Protein AF-A0A8X6Y1F5-F1 (afdb_monomer_lite)

Sequence (156 aa):
MSPTSLYTPSKRGISIRSRAPKNILNVYSRLREENPQESISEIVRKVSGLTGISKITVFRLKKEKTLSALSSPGKKRPSAVGQRRRLVKYDDFTLSCIRRKIHGFFRNEIPTLSKVLKEINDDAKIFSKNISQSTLYRLLKDVGFTFEKRKTGCAS

Structure (mmCIF, N/CA/C/O backbone):
data_AF-A0A8X6Y1F5-F1
#
_entry.id   AF-A0A8X6Y1F5-F1
#
loop_
_atom_site.group_PDB
_atom_site.id
_atom_site.type_symbol
_atom_site.label_atom_id
_atom_site.label_alt_id
_atom_site.label_comp_id
_atom_site.label_asym_id
_atom_site.label_entity_id
_atom_site.label_seq_id
_atom_site.pdbx_PDB_ins_code
_atom_site.Cartn_x
_atom_site.Cartn_y
_atom_site.Cartn_z
_atom_site.occupancy
_atom_site.B_iso_or_equiv
_atom_site.auth_seq_id
_atom_site.auth_comp_id
_atom_site.auth_asym_id
_atom_site.auth_atom_id
_atom_site.pdbx_PDB_model_num
ATOM 1 N N . MET A 1 1 ? -38.120 -28.458 13.327 1.00 47.69 1 MET A N 1
ATOM 2 C CA . MET A 1 1 ? -37.075 -27.934 12.419 1.00 47.69 1 MET A CA 1
ATOM 3 C C . MET A 1 1 ? -36.150 -27.046 13.235 1.00 47.69 1 MET A C 1
ATOM 5 O O . MET A 1 1 ? -36.656 -26.153 13.900 1.00 47.69 1 MET A O 1
ATOM 9 N N . SER A 1 2 ? -34.841 -27.315 13.273 1.00 52.31 2 SER A N 1
ATOM 10 C CA . SER A 1 2 ? -33.903 -26.392 13.930 1.00 52.31 2 SER A CA 1
ATOM 11 C C . SER A 1 2 ? -33.791 -25.129 13.064 1.00 52.31 2 SER A C 1
ATOM 13 O O . SER A 1 2 ? -33.718 -25.257 11.839 1.00 52.31 2 SER A O 1
ATOM 15 N N . PRO A 1 3 ? -33.808 -23.917 13.647 1.00 65.00 3 PRO A N 1
ATOM 16 C CA . PRO A 1 3 ? -33.618 -22.706 12.865 1.00 65.00 3 PRO A CA 1
ATOM 17 C C . PRO A 1 3 ? -32.229 -22.745 12.227 1.00 65.00 3 PRO A C 1
ATOM 19 O O . PRO A 1 3 ? -31.219 -22.944 12.907 1.00 65.00 3 PRO A O 1
ATOM 22 N N . THR A 1 4 ? -32.178 -22.582 10.907 1.00 59.91 4 THR A N 1
ATOM 23 C CA . THR A 1 4 ? -30.922 -22.446 10.174 1.00 59.91 4 THR A CA 1
ATOM 24 C C . THR A 1 4 ? -30.243 -21.163 10.647 1.00 59.91 4 THR A C 1
ATOM 26 O O . THR A 1 4 ? -30.803 -20.074 10.525 1.00 59.91 4 THR A O 1
ATOM 29 N N . SER A 1 5 ? -29.056 -21.280 11.242 1.00 69.81 5 SER A N 1
ATOM 30 C CA . SER A 1 5 ? -28.332 -20.123 11.770 1.00 69.81 5 SER A CA 1
ATOM 31 C C . SER A 1 5 ? -27.940 -19.173 10.635 1.00 69.81 5 SER A C 1
ATOM 33 O O . SER A 1 5 ? -27.133 -19.523 9.777 1.00 69.81 5 SER A O 1
ATOM 35 N N . LEU A 1 6 ? -28.486 -17.954 10.651 1.00 71.69 6 LEU A N 1
ATOM 36 C CA . LEU A 1 6 ? -28.130 -16.873 9.720 1.00 71.69 6 LEU A CA 1
ATOM 37 C C . LEU A 1 6 ? -26.828 -16.148 10.116 1.00 71.69 6 LEU A C 1
ATOM 39 O O . LEU A 1 6 ? -26.456 -15.143 9.509 1.00 71.69 6 LEU A O 1
ATOM 43 N N . TYR A 1 7 ? -26.132 -16.616 11.155 1.00 75.25 7 TYR A N 1
ATOM 44 C CA . TYR A 1 7 ? -24.930 -15.972 11.670 1.00 75.25 7 TYR A CA 1
ATOM 45 C C . TYR A 1 7 ? -23.711 -16.254 10.782 1.00 75.25 7 TYR A C 1
ATOM 47 O O . TYR A 1 7 ? -23.246 -17.388 10.673 1.00 75.25 7 TYR A O 1
ATOM 55 N N . THR A 1 8 ? -23.133 -15.198 10.205 1.00 75.12 8 THR A N 1
ATOM 56 C CA . THR A 1 8 ? -21.879 -15.277 9.442 1.00 75.12 8 THR A CA 1
ATOM 57 C C . THR A 1 8 ? -20.796 -14.405 10.086 1.00 75.12 8 THR A C 1
ATOM 59 O O . THR A 1 8 ? -20.906 -13.175 10.030 1.00 75.12 8 THR A O 1
ATOM 62 N N . PRO A 1 9 ? -19.731 -14.983 10.674 1.00 75.81 9 PRO A N 1
ATOM 63 C CA . PRO A 1 9 ? -18.647 -14.197 11.251 1.00 75.81 9 PRO A CA 1
ATOM 64 C C . PRO A 1 9 ? -17.840 -13.474 10.165 1.00 75.81 9 PRO A C 1
ATOM 66 O O . PRO A 1 9 ? -17.705 -13.939 9.029 1.00 75.81 9 PRO A O 1
ATOM 69 N N . SER A 1 10 ? -17.259 -12.329 10.526 1.00 78.75 10 SER A N 1
ATOM 70 C CA . SER A 1 10 ? -16.443 -11.534 9.606 1.00 78.75 10 SER A CA 1
ATOM 71 C C . SER A 1 10 ? -15.183 -12.287 9.160 1.00 78.75 10 SER A C 1
ATOM 73 O O . SER A 1 10 ? -14.421 -12.804 9.981 1.00 78.75 10 SER A O 1
ATOM 75 N N . LYS A 1 11 ? -14.931 -12.323 7.844 1.00 76.31 11 LYS A N 1
ATOM 76 C CA . LYS A 1 11 ? -13.728 -12.948 7.272 1.00 76.31 11 LYS A CA 1
ATOM 77 C C . LYS A 1 11 ? -12.506 -12.039 7.440 1.00 76.31 11 LYS A C 1
ATOM 79 O O . LYS A 1 11 ? -12.586 -10.814 7.326 1.00 76.31 11 LYS A O 1
ATOM 84 N N . ARG A 1 12 ? -11.334 -12.651 7.645 1.00 71.94 12 ARG A N 1
ATOM 85 C CA . ARG A 1 12 ? -10.046 -11.938 7.704 1.00 71.94 12 ARG A CA 1
ATOM 86 C C . ARG A 1 12 ? -9.799 -11.143 6.414 1.00 71.94 12 ARG A C 1
ATOM 88 O O . ARG A 1 12 ? -10.065 -11.628 5.320 1.00 71.94 12 ARG A O 1
ATOM 95 N N . GLY A 1 13 ? -9.266 -9.928 6.550 1.00 67.31 13 GLY A N 1
ATOM 96 C CA . GLY A 1 13 ? -8.898 -9.063 5.421 1.00 67.31 13 GLY A CA 1
ATOM 97 C C . GLY A 1 13 ? -10.029 -8.201 4.846 1.00 67.31 13 GLY A C 1
ATOM 98 O O . GLY A 1 13 ? -9.750 -7.345 4.004 1.00 67.31 13 GLY A O 1
ATOM 99 N N . ILE A 1 14 ? -11.270 -8.365 5.317 1.00 71.62 14 ILE A N 1
ATOM 100 C CA . ILE A 1 14 ? -12.394 -7.497 4.945 1.00 71.62 14 ILE A CA 1
ATOM 101 C C . ILE A 1 14 ? -12.376 -6.233 5.813 1.00 71.62 14 ILE A C 1
ATOM 103 O O . ILE A 1 14 ? -12.297 -6.297 7.040 1.00 71.62 14 ILE A O 1
ATOM 107 N N . SER A 1 15 ? -12.441 -5.068 5.164 1.00 72.00 15 SER A N 1
ATOM 108 C CA . SER A 1 15 ? -12.525 -3.777 5.850 1.00 72.00 15 SER A CA 1
ATOM 109 C C . SER A 1 15 ? -13.925 -3.546 6.418 1.00 72.00 15 SER A C 1
ATOM 111 O O . SER A 1 15 ? -14.928 -3.820 5.756 1.00 72.00 15 SER A O 1
ATOM 113 N N . ILE A 1 16 ? -13.997 -2.990 7.626 1.00 74.62 16 ILE A N 1
ATOM 114 C CA . ILE A 1 16 ? -15.259 -2.569 8.231 1.00 74.62 16 ILE A CA 1
ATOM 115 C C . ILE A 1 16 ? -15.665 -1.223 7.607 1.00 74.62 16 ILE A C 1
ATOM 117 O O . ILE A 1 16 ? -14.934 -0.240 7.708 1.00 74.62 16 ILE A O 1
ATOM 121 N N . ARG A 1 17 ? -16.831 -1.181 6.946 1.00 71.88 17 ARG A N 1
ATOM 122 C CA . ARG A 1 17 ? -17.378 0.034 6.305 1.00 71.88 17 ARG A CA 1
ATOM 123 C C . ARG A 1 17 ? -17.793 1.089 7.337 1.00 71.88 17 ARG A C 1
ATOM 125 O O . ARG A 1 17 ? -18.210 0.737 8.432 1.00 71.88 17 ARG A O 1
ATOM 132 N N . SER A 1 18 ? -17.768 2.364 6.954 1.00 69.31 18 SER A N 1
ATOM 133 C CA . SER A 1 18 ? -17.858 3.553 7.828 1.00 69.31 18 SER A CA 1
ATOM 134 C C . SER A 1 18 ? -18.906 3.543 8.952 1.00 69.31 18 SER A C 1
ATOM 136 O O . SER A 1 18 ? -18.616 4.022 10.045 1.00 69.31 18 SER A O 1
ATOM 138 N N . ARG A 1 19 ? -20.117 3.013 8.732 1.00 74.19 19 ARG A N 1
ATOM 139 C CA . ARG A 1 19 ? -21.205 3.038 9.734 1.00 74.19 19 ARG A CA 1
ATOM 140 C C . ARG A 1 19 ? -21.151 1.880 10.739 1.00 74.19 19 ARG A C 1
ATOM 142 O O . ARG A 1 19 ? -21.676 1.997 11.843 1.00 74.19 19 ARG A O 1
ATOM 149 N N . ALA A 1 20 ? -20.482 0.782 10.391 1.00 84.31 20 ALA A N 1
ATOM 150 C CA . ALA A 1 20 ? -20.399 -0.406 11.238 1.00 84.31 20 ALA A CA 1
ATOM 151 C C . ALA A 1 20 ? -19.594 -0.203 12.546 1.00 84.31 20 ALA A C 1
ATOM 153 O O . ALA A 1 20 ? -20.065 -0.679 13.576 1.00 84.31 20 ALA A O 1
ATOM 154 N N . PRO A 1 21 ? -18.472 0.549 12.591 1.00 87.06 21 PRO A N 1
ATOM 155 C CA . PRO A 1 21 ? -17.749 0.848 13.827 1.00 87.06 21 PRO A CA 1
ATOM 156 C C . PRO A 1 21 ? -18.616 1.545 14.873 1.00 87.06 21 PRO A C 1
ATOM 158 O O . PRO A 1 21 ? -18.573 1.193 16.048 1.00 87.06 21 PRO A O 1
ATOM 161 N N . LYS A 1 22 ? -19.446 2.501 14.433 1.00 87.88 22 LYS A N 1
ATOM 162 C CA . LYS A 1 22 ? -20.372 3.223 15.310 1.00 87.88 22 LYS A CA 1
ATOM 163 C C . LYS A 1 22 ? -21.435 2.284 15.878 1.00 87.88 22 LYS A C 1
ATOM 165 O O . LYS A 1 22 ? -21.671 2.306 17.078 1.00 87.88 22 LYS A O 1
ATOM 170 N N . ASN A 1 23 ? -22.013 1.413 15.049 1.00 89.88 23 ASN A N 1
ATOM 171 C CA . ASN A 1 23 ? -22.995 0.430 15.515 1.00 89.88 23 ASN A CA 1
ATOM 172 C C . ASN A 1 23 ? -22.391 -0.546 16.539 1.00 89.88 23 ASN A C 1
ATOM 174 O O . ASN A 1 23 ? -23.012 -0.804 17.562 1.00 89.88 23 ASN A O 1
ATOM 178 N N . ILE A 1 24 ? -21.166 -1.035 16.308 1.00 92.31 24 ILE A N 1
ATOM 179 C CA . ILE A 1 24 ? -20.464 -1.930 17.245 1.00 92.31 24 ILE A CA 1
ATOM 180 C C . ILE A 1 24 ? -20.249 -1.243 18.601 1.00 92.31 24 ILE A C 1
ATOM 182 O O . ILE A 1 24 ? -20.452 -1.859 19.645 1.00 92.31 24 ILE A O 1
ATOM 186 N N . LEU A 1 25 ? -19.869 0.038 18.595 1.00 92.31 25 LEU A N 1
ATOM 187 C CA . LEU A 1 25 ? -19.675 0.808 19.823 1.00 92.31 25 LEU A CA 1
ATOM 188 C C . LEU A 1 25 ? -20.988 1.133 20.534 1.00 92.31 25 LEU A C 1
ATOM 190 O O . LEU A 1 25 ? -21.018 1.090 21.755 1.00 92.31 25 LEU A O 1
ATOM 194 N N . ASN A 1 26 ? -22.076 1.377 19.802 1.00 93.06 26 ASN A N 1
ATOM 195 C CA . ASN A 1 26 ? -23.397 1.545 20.410 1.00 93.06 26 ASN A CA 1
ATOM 196 C C . ASN A 1 26 ? -23.844 0.263 21.133 1.00 93.06 26 ASN A C 1
ATOM 198 O O . ASN A 1 26 ? -24.340 0.338 22.253 1.00 93.06 26 ASN A O 1
ATOM 202 N N . VAL A 1 27 ? -23.625 -0.911 20.522 1.00 94.88 27 VAL A N 1
ATOM 203 C CA . VAL A 1 27 ? -23.894 -2.211 21.166 1.00 94.88 27 VAL A CA 1
ATOM 204 C C . VAL A 1 27 ? -23.014 -2.39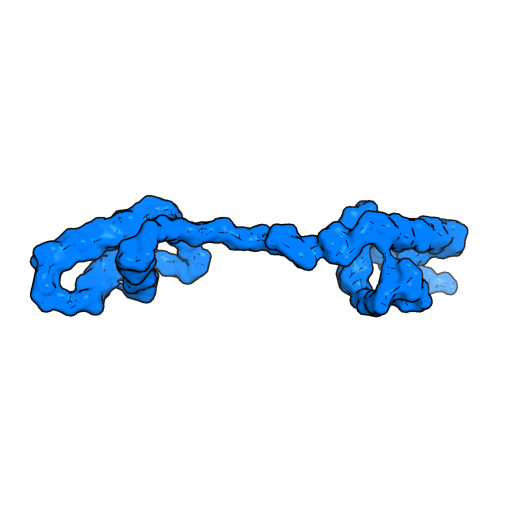4 22.406 1.00 94.88 27 VAL A C 1
ATOM 206 O O . VAL A 1 27 ? -23.498 -2.848 23.437 1.00 94.88 27 VAL A O 1
ATOM 209 N N . TYR A 1 28 ? -21.737 -2.002 22.337 1.00 94.56 28 TYR A N 1
ATOM 210 C CA . TYR A 1 28 ? -20.842 -2.022 23.497 1.00 94.56 28 TYR A CA 1
ATOM 211 C C . TYR A 1 28 ? -21.338 -1.122 24.640 1.00 94.56 28 TYR A C 1
ATOM 213 O O . TYR A 1 28 ? -21.362 -1.576 25.781 1.00 94.56 28 TYR A O 1
ATOM 221 N N . SER A 1 29 ? -21.745 0.120 24.349 1.00 93.88 29 SER A N 1
ATOM 222 C CA . SER A 1 29 ? -22.272 1.056 25.353 1.00 93.88 29 SER A CA 1
ATOM 223 C C . SER A 1 29 ? -23.530 0.514 26.030 1.00 93.88 29 SER A C 1
ATOM 225 O O . SER A 1 29 ? -23.562 0.442 27.253 1.00 93.88 29 SER A O 1
ATOM 227 N N . ARG A 1 30 ? -24.495 0.013 25.247 1.00 95.31 30 ARG A N 1
ATOM 228 C CA . ARG A 1 30 ? -25.709 -0.653 25.753 1.00 95.31 30 ARG A CA 1
ATOM 229 C C . ARG A 1 30 ? -25.387 -1.804 26.706 1.00 95.31 30 ARG A C 1
ATOM 231 O O . ARG A 1 30 ? -25.871 -1.832 27.829 1.00 95.31 30 ARG A O 1
ATOM 238 N N . LEU A 1 31 ? -24.508 -2.720 26.294 1.00 94.56 31 LEU A N 1
ATOM 239 C CA . LEU A 1 31 ? -24.137 -3.864 27.132 1.00 94.56 31 LEU A CA 1
ATOM 240 C C . LEU A 1 31 ? -23.389 -3.455 28.406 1.00 94.56 31 LEU A C 1
ATOM 242 O O . LEU A 1 31 ? -23.478 -4.157 29.410 1.00 94.56 31 LEU A O 1
ATOM 246 N N . ARG A 1 32 ? -22.650 -2.341 28.372 1.00 93.31 32 ARG A N 1
ATOM 247 C CA . ARG A 1 32 ? -21.959 -1.788 29.542 1.00 93.31 32 ARG A CA 1
ATOM 248 C C . ARG A 1 32 ? -22.925 -1.145 30.533 1.00 93.31 32 ARG A C 1
ATOM 250 O O . ARG A 1 32 ? -22.702 -1.282 31.730 1.00 93.31 32 ARG A O 1
ATOM 257 N N . GLU A 1 33 ? -23.958 -0.471 30.039 1.00 93.50 33 GLU A N 1
ATOM 258 C CA . GLU A 1 33 ? -25.033 0.109 30.853 1.00 93.50 33 GLU A CA 1
ATOM 259 C C . GLU A 1 33 ? -25.880 -0.985 31.511 1.00 93.50 33 GLU A C 1
ATOM 261 O O . GLU A 1 33 ? -26.156 -0.915 32.704 1.00 93.50 33 GLU A O 1
ATOM 266 N N . GLU A 1 34 ? -26.225 -2.033 30.759 1.00 94.00 34 GLU A N 1
ATOM 267 C CA . GLU A 1 34 ? -27.006 -3.173 31.258 1.00 94.00 34 GLU A CA 1
ATOM 268 C C . GLU A 1 34 ? -26.209 -4.057 32.236 1.00 94.00 34 GLU A C 1
ATOM 270 O O . GLU A 1 34 ? -26.793 -4.704 33.101 1.00 94.00 34 GLU A O 1
ATOM 275 N N . ASN A 1 35 ? -24.875 -4.100 32.116 1.00 92.62 35 ASN A N 1
ATOM 276 C CA . ASN A 1 35 ? -24.006 -4.974 32.913 1.00 92.62 35 ASN A CA 1
ATOM 277 C C . ASN A 1 35 ? -22.807 -4.194 33.501 1.00 92.62 35 ASN A C 1
ATOM 279 O O . ASN A 1 35 ? -21.657 -4.431 33.112 1.00 92.62 35 ASN A O 1
ATOM 283 N N . PRO A 1 36 ? -23.030 -3.258 34.444 1.00 90.88 36 PRO A N 1
ATOM 284 C CA . PRO A 1 36 ? -21.977 -2.364 34.933 1.00 90.88 36 PRO A CA 1
ATOM 285 C C . PRO A 1 36 ? -20.876 -3.091 35.720 1.00 90.88 36 PRO A C 1
ATOM 287 O O . PRO A 1 36 ? -19.718 -2.674 35.675 1.00 90.88 36 PRO A O 1
ATOM 290 N N . GLN A 1 37 ? -21.221 -4.195 36.391 1.00 92.06 37 GLN A N 1
ATOM 291 C CA . GLN A 1 37 ? -20.295 -5.004 37.195 1.00 92.06 37 GLN A CA 1
ATOM 292 C C . GLN A 1 37 ? -19.453 -5.978 36.361 1.00 92.06 37 GLN A C 1
ATOM 294 O O . GLN A 1 37 ? -18.495 -6.566 36.860 1.00 92.06 37 GLN A O 1
ATOM 299 N N . GLU A 1 38 ? -19.783 -6.167 35.081 1.00 92.94 38 GLU A N 1
ATOM 300 C CA . GLU A 1 38 ? -19.036 -7.090 34.239 1.00 92.94 38 GLU A CA 1
ATOM 301 C C . GLU A 1 38 ? -17.685 -6.523 33.805 1.00 92.94 38 GLU A C 1
ATOM 303 O O . GLU A 1 38 ? -17.497 -5.334 33.497 1.00 92.94 38 GLU A O 1
ATOM 308 N N . SER A 1 39 ? -16.717 -7.434 33.706 1.00 93.88 39 SER A N 1
ATOM 309 C CA . SER A 1 39 ? -15.412 -7.096 33.163 1.00 93.88 39 SER A CA 1
ATOM 310 C C . SER A 1 39 ? -15.539 -6.642 31.706 1.00 93.88 39 SER A C 1
ATOM 312 O O . SER A 1 39 ? -16.391 -7.089 30.934 1.00 93.88 39 SER A O 1
ATOM 314 N N . ILE A 1 40 ? -14.628 -5.765 31.286 1.00 92.31 40 ILE A N 1
ATOM 315 C CA . ILE A 1 40 ? -14.575 -5.288 29.897 1.00 92.31 40 ILE A CA 1
ATOM 316 C C . ILE A 1 40 ? -14.422 -6.467 28.920 1.00 92.31 40 ILE A C 1
ATOM 318 O O . ILE A 1 40 ? -14.982 -6.427 27.827 1.00 92.31 40 ILE A O 1
ATOM 322 N N . SER A 1 41 ? -13.679 -7.507 29.311 1.00 93.69 41 SER A N 1
ATOM 323 C CA . SER A 1 41 ? -13.442 -8.696 28.485 1.00 93.69 41 SER A CA 1
ATOM 324 C C . SER A 1 41 ? -14.734 -9.469 28.204 1.00 93.69 41 SER A C 1
ATOM 326 O O . SER A 1 41 ? -14.977 -9.869 27.063 1.00 93.69 41 SER A O 1
ATOM 328 N N . GLU A 1 42 ? -15.594 -9.610 29.214 1.00 95.00 42 GLU A N 1
ATOM 329 C CA . GLU A 1 42 ? -16.884 -10.296 29.093 1.00 95.00 42 GLU A CA 1
ATOM 330 C C . GLU A 1 42 ? -17.864 -9.521 28.211 1.00 95.00 42 GLU A C 1
ATOM 332 O O . GLU A 1 42 ? -18.457 -10.081 27.286 1.00 95.00 42 GLU A O 1
ATOM 337 N N . ILE A 1 43 ? -17.922 -8.200 28.373 1.00 95.25 43 ILE A N 1
ATOM 338 C CA . ILE A 1 43 ? -18.728 -7.341 27.498 1.00 95.25 43 ILE A CA 1
ATOM 339 C C . ILE A 1 43 ? -18.241 -7.443 26.049 1.00 95.25 43 ILE A C 1
ATOM 341 O O . ILE A 1 43 ? -19.040 -7.602 25.129 1.00 95.25 43 ILE A O 1
ATOM 345 N N . VAL A 1 44 ? -16.925 -7.423 25.816 1.00 94.94 44 VAL A N 1
ATOM 346 C CA . VAL A 1 44 ? -16.358 -7.601 24.469 1.00 94.94 44 VAL A CA 1
ATOM 347 C C . VAL A 1 44 ? -16.671 -8.990 23.903 1.00 94.94 44 VAL A C 1
ATOM 349 O O . VAL A 1 44 ? -16.916 -9.115 22.700 1.00 94.94 44 VAL A O 1
ATOM 352 N N . ARG A 1 45 ? -16.708 -10.035 24.740 1.00 95.00 45 ARG A N 1
ATOM 353 C CA . ARG A 1 45 ? -17.135 -11.382 24.333 1.00 95.00 45 ARG A CA 1
ATOM 354 C C . ARG A 1 45 ? -18.588 -11.378 23.859 1.00 95.00 45 ARG A C 1
ATOM 356 O O . ARG A 1 45 ? -18.850 -11.908 22.779 1.00 95.00 45 ARG A O 1
ATOM 363 N N . LYS A 1 46 ? -19.493 -10.729 24.599 1.00 94.31 46 LYS A N 1
ATOM 364 C CA . LYS A 1 46 ? -20.905 -10.562 24.213 1.00 94.31 46 LYS A CA 1
ATOM 365 C C . LYS A 1 46 ? -21.050 -9.770 22.910 1.00 94.31 46 LYS A C 1
ATOM 367 O O . LYS A 1 46 ? -21.689 -10.250 21.979 1.00 94.31 46 LYS A O 1
ATOM 372 N N . VAL A 1 47 ? -20.374 -8.623 22.784 1.00 94.69 47 VAL A N 1
ATOM 373 C CA . VAL A 1 47 ? -20.368 -7.820 21.542 1.00 94.69 47 VAL A CA 1
ATOM 374 C C . VAL A 1 47 ? -19.888 -8.652 20.353 1.00 94.69 47 VAL A C 1
ATOM 376 O O . VAL A 1 47 ? -20.478 -8.588 19.276 1.00 94.69 47 VAL A O 1
ATOM 379 N N . SER A 1 48 ? -18.828 -9.443 20.532 1.00 92.75 48 SER A N 1
ATOM 380 C CA . SER A 1 48 ? -18.280 -10.303 19.480 1.00 92.75 48 SER A CA 1
ATOM 381 C C . SER A 1 48 ? -19.298 -11.342 19.004 1.00 92.75 48 SER A C 1
ATOM 383 O O . SER A 1 48 ? -19.480 -11.490 17.796 1.00 92.75 48 SER A O 1
ATOM 385 N N . GLY A 1 49 ? -20.004 -11.990 19.938 1.00 91.38 49 GLY A N 1
ATOM 386 C CA . GLY A 1 49 ? -21.066 -12.951 19.629 1.00 91.38 49 GLY A CA 1
ATOM 387 C C . GLY A 1 49 ? -22.265 -12.321 18.917 1.00 91.38 49 GLY A C 1
ATOM 388 O O . GLY A 1 49 ? -22.774 -12.897 17.963 1.00 91.38 49 GLY A O 1
ATOM 389 N N . LEU A 1 50 ? -22.670 -11.112 19.319 1.00 90.69 50 LEU A N 1
ATOM 390 C CA . LEU A 1 50 ? -23.814 -10.414 18.719 1.00 90.69 50 LEU A CA 1
ATOM 391 C C . LEU A 1 50 ? -23.510 -9.816 17.340 1.00 90.69 50 LEU A C 1
ATOM 393 O O . LEU A 1 50 ? -24.372 -9.788 16.468 1.00 90.69 50 LEU A O 1
ATOM 397 N N . THR A 1 51 ? -22.296 -9.301 17.136 1.00 89.19 51 THR A N 1
ATOM 398 C CA . THR A 1 51 ? -21.941 -8.548 15.917 1.00 89.19 51 THR A CA 1
ATOM 399 C C . THR A 1 51 ? -21.187 -9.375 14.879 1.00 89.19 51 THR A C 1
ATOM 401 O O . THR A 1 51 ? -20.991 -8.911 13.756 1.00 89.19 51 THR A O 1
ATOM 404 N N . GLY A 1 52 ? -20.708 -10.569 15.239 1.00 88.62 52 GLY A N 1
ATOM 405 C CA . GLY A 1 52 ? -19.854 -11.385 14.372 1.00 88.62 52 GLY A CA 1
ATOM 406 C C . GLY A 1 52 ? -18.466 -10.788 14.119 1.00 88.62 52 GLY A C 1
ATOM 407 O O . GLY A 1 52 ? -17.768 -11.187 13.182 1.00 88.62 52 GLY A O 1
ATOM 408 N N . ILE A 1 53 ? -18.054 -9.813 14.935 1.00 90.12 53 ILE A N 1
ATOM 409 C CA . ILE A 1 53 ? -16.767 -9.121 14.838 1.00 90.12 53 ILE A CA 1
ATOM 410 C C . ILE A 1 53 ? -15.792 -9.707 15.854 1.00 90.12 53 ILE A C 1
ATOM 412 O O . ILE A 1 53 ? -16.147 -9.984 16.995 1.00 90.12 53 ILE A O 1
ATOM 416 N N . SER A 1 54 ? -14.529 -9.871 15.460 1.00 90.81 54 SER A N 1
ATOM 417 C CA . SER A 1 54 ? -13.491 -10.367 16.372 1.00 90.81 54 SER A CA 1
ATOM 418 C C . SER A 1 54 ? -13.302 -9.459 17.595 1.00 90.81 54 SER A C 1
ATOM 420 O O . SER A 1 54 ? -13.257 -8.232 17.467 1.00 90.81 54 SER A O 1
ATOM 422 N N . LYS A 1 55 ? -13.078 -10.066 18.769 1.00 93.44 55 LYS A N 1
ATOM 423 C CA . LYS A 1 55 ? -12.775 -9.363 20.032 1.00 93.44 55 LYS A CA 1
ATOM 424 C C . LYS A 1 55 ? -11.661 -8.321 19.869 1.00 93.44 55 LYS A C 1
ATOM 426 O O . LYS A 1 55 ? -11.804 -7.187 20.311 1.00 93.44 55 LYS A O 1
ATOM 431 N N . ILE A 1 56 ? -10.587 -8.682 19.158 1.00 91.44 56 ILE A N 1
ATOM 432 C CA . ILE A 1 56 ? -9.440 -7.802 18.866 1.00 91.44 56 ILE A CA 1
ATOM 433 C C . ILE A 1 56 ? -9.896 -6.521 18.156 1.00 91.44 56 ILE A C 1
ATOM 435 O O . ILE A 1 56 ? -9.450 -5.426 18.490 1.00 91.44 56 ILE A O 1
ATOM 439 N N . THR A 1 57 ? -10.813 -6.641 17.193 1.00 90.38 57 THR A N 1
ATOM 440 C CA . THR A 1 57 ? -11.320 -5.474 16.464 1.00 90.38 57 THR A CA 1
ATOM 441 C C . THR A 1 57 ? -12.206 -4.602 17.345 1.00 90.38 57 THR A C 1
ATOM 443 O O . THR A 1 57 ? -12.099 -3.384 17.272 1.00 90.38 57 THR A O 1
ATOM 446 N N . VAL A 1 58 ? -13.022 -5.194 18.222 1.00 92.25 58 VAL A N 1
ATOM 447 C CA . VAL A 1 58 ? -13.824 -4.437 19.198 1.00 92.25 58 VAL A CA 1
ATOM 448 C C . VAL A 1 58 ? -12.920 -3.645 20.150 1.00 92.25 58 VAL A C 1
ATOM 450 O O . VAL A 1 58 ? -13.129 -2.447 20.335 1.00 92.25 58 VAL A O 1
ATOM 453 N N . PHE A 1 59 ? -11.863 -4.267 20.687 1.00 93.56 59 PHE A N 1
ATOM 454 C CA . PHE A 1 59 ? -10.865 -3.571 21.509 1.00 93.56 59 PHE A CA 1
ATOM 455 C C . PHE A 1 59 ? -10.190 -2.424 20.754 1.00 93.56 59 PHE A C 1
ATOM 457 O O . PHE A 1 59 ? -10.051 -1.329 21.301 1.00 93.56 59 PHE A O 1
ATOM 464 N N . ARG A 1 60 ? -9.811 -2.654 19.491 1.00 90.62 60 ARG A N 1
ATOM 465 C CA . ARG A 1 60 ? -9.225 -1.615 18.639 1.00 90.62 60 ARG A CA 1
ATOM 466 C C . ARG A 1 60 ? -10.182 -0.438 18.456 1.00 90.62 60 ARG A C 1
ATOM 468 O O . ARG A 1 60 ? -9.774 0.692 18.684 1.00 90.62 60 ARG A O 1
ATOM 475 N N . LEU A 1 61 ? -11.446 -0.698 18.117 1.00 90.62 61 LEU A N 1
ATOM 476 C CA . LEU A 1 61 ? -12.464 0.343 17.936 1.00 90.62 61 LEU A CA 1
ATOM 477 C C . LEU A 1 61 ? -12.718 1.141 19.218 1.00 90.62 61 LEU A C 1
ATOM 479 O O . LEU A 1 61 ? -12.847 2.362 19.162 1.00 90.62 61 LEU A O 1
ATOM 483 N N . LYS A 1 62 ? -12.752 0.473 20.378 1.00 90.88 62 LYS A N 1
ATOM 484 C CA . LYS A 1 62 ? -12.861 1.146 21.678 1.00 90.88 62 LYS A CA 1
ATOM 485 C C . LYS A 1 62 ? -11.672 2.083 21.909 1.00 90.88 62 LYS A C 1
ATOM 487 O O . LYS A 1 62 ? -11.878 3.242 22.252 1.00 90.88 62 LYS A O 1
ATOM 492 N N . LYS A 1 63 ? -10.447 1.591 21.688 1.00 89.69 63 LYS A N 1
ATOM 493 C CA . LYS A 1 63 ? -9.212 2.376 21.836 1.00 89.69 63 LYS A CA 1
ATOM 494 C C . LYS A 1 63 ? -9.178 3.569 20.875 1.00 89.69 63 LYS A C 1
ATOM 496 O O . LYS A 1 63 ? -8.830 4.672 21.284 1.00 89.69 63 LYS A O 1
ATOM 501 N N . GLU A 1 64 ? -9.565 3.365 19.617 1.00 87.19 64 GLU A N 1
ATOM 502 C CA . GLU A 1 64 ? -9.677 4.438 18.624 1.00 87.19 64 GLU A CA 1
ATOM 503 C C . GLU A 1 64 ? -10.680 5.498 19.083 1.00 87.19 64 GLU A C 1
ATOM 505 O O . GLU A 1 64 ? -10.327 6.667 19.097 1.00 87.19 64 GLU A O 1
ATOM 510 N N . LYS A 1 65 ? -11.869 5.107 19.566 1.00 86.06 65 LYS A N 1
ATOM 511 C CA . LYS A 1 65 ? -12.889 6.051 20.053 1.00 86.06 65 LYS A CA 1
ATOM 512 C C . LYS A 1 65 ? -12.440 6.880 21.261 1.00 86.06 65 LYS A C 1
ATOM 514 O O . LYS A 1 65 ? -12.875 8.020 21.389 1.00 86.06 65 LYS A O 1
ATOM 519 N N . THR A 1 66 ? -11.629 6.309 22.154 1.00 82.56 66 THR A N 1
ATOM 520 C CA . THR A 1 66 ? -11.085 7.037 23.313 1.00 82.56 66 THR A CA 1
ATOM 521 C C . THR A 1 66 ? -9.976 8.011 22.935 1.00 82.56 66 THR A C 1
ATOM 523 O O . THR A 1 66 ? -9.840 9.043 23.578 1.00 82.56 66 THR A O 1
ATOM 526 N N . LEU A 1 67 ? -9.176 7.684 21.916 1.00 79.38 67 LEU A N 1
ATOM 527 C CA . LEU A 1 67 ? -8.022 8.491 21.513 1.00 79.38 67 LEU A CA 1
ATOM 528 C C . LEU A 1 67 ? -8.381 9.546 20.458 1.00 79.38 67 LEU A C 1
ATOM 530 O O . LEU A 1 67 ? -7.727 10.582 20.392 1.00 79.38 67 LEU A O 1
ATOM 534 N N . SER A 1 68 ? -9.374 9.283 19.605 1.00 73.69 68 SER A N 1
ATOM 535 C CA . SER A 1 68 ? -9.746 10.155 18.489 1.00 73.69 68 SER A CA 1
ATOM 536 C C . SER A 1 68 ? -11.117 9.798 17.883 1.00 73.69 68 SER A C 1
ATOM 538 O O . SER A 1 68 ? -11.874 8.956 18.375 1.00 73.69 68 SER A O 1
ATOM 540 N N . ALA A 1 69 ? -11.492 10.481 16.798 1.00 75.62 69 ALA A N 1
ATOM 541 C CA . ALA A 1 69 ? -12.657 10.107 16.005 1.00 75.62 69 ALA A CA 1
ATOM 542 C C . ALA A 1 69 ? -12.427 8.762 15.289 1.00 75.62 69 ALA A C 1
ATOM 544 O O . ALA A 1 69 ? -11.329 8.475 14.815 1.00 75.62 69 ALA A O 1
ATOM 545 N N . LEU A 1 70 ? -13.487 7.954 15.165 1.00 74.75 70 LEU A N 1
ATOM 546 C CA . LEU A 1 70 ? -13.439 6.676 14.450 1.00 74.75 70 LEU A CA 1
ATOM 547 C C . LEU A 1 70 ? -13.027 6.909 12.999 1.00 74.75 70 LEU A C 1
ATOM 549 O O . LEU A 1 70 ? -13.797 7.456 12.207 1.00 74.75 70 LEU A O 1
ATOM 553 N N . SER A 1 71 ? -11.823 6.471 12.651 1.00 65.12 71 SER A N 1
ATOM 554 C CA . SER A 1 71 ? -11.324 6.579 11.289 1.00 65.12 71 SER A CA 1
ATOM 555 C C . SER A 1 71 ? -11.711 5.333 10.505 1.00 65.12 71 SER A C 1
ATOM 557 O O . SER A 1 71 ? -11.508 4.200 10.945 1.00 65.12 71 SER A O 1
ATOM 559 N N . SER A 1 72 ? -12.286 5.527 9.319 1.00 65.81 72 SER A N 1
ATOM 560 C CA . SER A 1 72 ? -12.458 4.411 8.391 1.00 65.81 72 SER A CA 1
ATOM 561 C C . SER A 1 72 ? -11.086 3.996 7.862 1.00 65.81 72 SER A C 1
ATOM 563 O O . SER A 1 72 ? -10.272 4.876 7.571 1.00 65.81 72 SER A O 1
ATOM 565 N N . PRO A 1 73 ? -10.816 2.691 7.672 1.00 64.81 73 PRO A N 1
ATOM 566 C CA . PRO A 1 73 ? -9.594 2.262 7.013 1.00 64.81 73 PRO A CA 1
ATOM 567 C C . PRO A 1 73 ? -9.478 2.987 5.672 1.00 64.81 73 PRO A C 1
ATOM 569 O O . PRO A 1 73 ? -10.343 2.838 4.803 1.00 64.81 73 PRO A O 1
ATOM 572 N N . GLY A 1 74 ? -8.442 3.817 5.534 1.00 64.12 74 GLY A N 1
ATOM 573 C CA . GLY A 1 74 ? -8.197 4.559 4.305 1.00 64.12 74 GLY A CA 1
ATOM 574 C C . GLY A 1 74 ? -8.099 3.602 3.120 1.00 64.12 74 GLY A C 1
ATOM 575 O O . GLY A 1 74 ? -7.745 2.427 3.281 1.00 64.12 74 GLY A O 1
ATOM 576 N N . LYS A 1 75 ? -8.407 4.093 1.912 1.00 63.34 75 LYS A N 1
ATOM 577 C CA . LYS A 1 75 ? -8.160 3.321 0.687 1.00 63.34 75 LYS A CA 1
ATOM 578 C C . LYS A 1 75 ? -6.726 2.799 0.757 1.00 63.34 75 LYS A C 1
ATOM 580 O O . LYS A 1 75 ? -5.807 3.587 0.995 1.00 63.34 75 LYS A O 1
ATOM 585 N N . LYS A 1 76 ? -6.536 1.482 0.577 1.00 60.97 76 LYS A N 1
ATOM 586 C CA . LYS A 1 76 ? -5.192 0.909 0.427 1.00 60.97 76 LYS A CA 1
ATOM 587 C C . LYS A 1 76 ? -4.475 1.787 -0.585 1.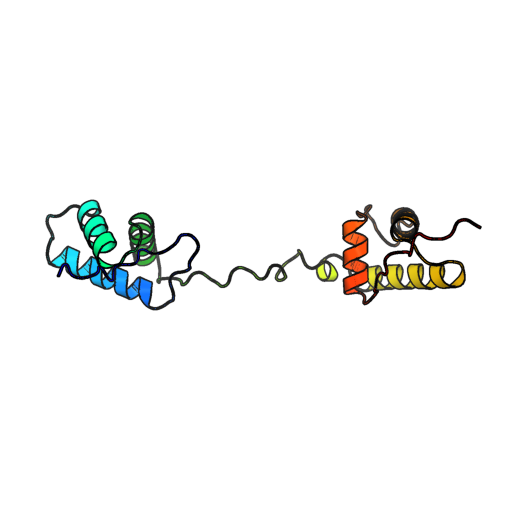00 60.97 76 LYS A C 1
ATOM 589 O O . LYS A 1 76 ? -5.023 2.012 -1.666 1.00 60.97 76 LYS A O 1
ATOM 594 N N . ARG A 1 77 ? -3.324 2.342 -0.187 1.00 57.47 77 ARG A N 1
ATOM 595 C CA . ARG A 1 77 ? -2.533 3.239 -1.031 1.00 57.47 77 ARG A CA 1
ATOM 596 C C . ARG A 1 77 ? -2.485 2.588 -2.412 1.00 57.47 77 ARG A C 1
ATOM 598 O O . ARG A 1 77 ? -2.058 1.428 -2.474 1.00 57.47 77 ARG A O 1
ATOM 605 N N . PRO A 1 78 ? -2.975 3.241 -3.483 1.00 57.44 78 PRO A N 1
ATOM 606 C CA . PRO A 1 78 ? -2.819 2.670 -4.806 1.00 57.44 78 PRO A CA 1
ATOM 607 C C . PRO A 1 78 ? -1.335 2.359 -4.946 1.00 57.44 78 PRO A C 1
ATOM 609 O O . PRO A 1 78 ? -0.505 3.193 -4.571 1.00 57.44 78 PRO A O 1
ATOM 612 N N . SER A 1 79 ? -0.983 1.176 -5.443 1.00 54.62 79 SER A N 1
ATOM 613 C CA . SER A 1 79 ? 0.420 0.796 -5.675 1.00 54.62 79 SER A CA 1
ATOM 614 C C . SER A 1 79 ? 1.184 1.858 -6.485 1.00 54.62 79 SER A C 1
ATOM 616 O O . SER A 1 79 ? 2.410 1.926 -6.427 1.00 54.62 79 SER A O 1
ATOM 618 N N . ALA A 1 80 ? 0.438 2.719 -7.180 1.00 53.84 80 ALA A N 1
ATOM 619 C CA . ALA A 1 80 ? 0.888 3.857 -7.946 1.00 53.84 80 ALA A CA 1
ATOM 620 C C . ALA A 1 80 ? 1.097 5.178 -7.173 1.00 53.84 80 ALA A C 1
ATOM 622 O O . ALA A 1 80 ? 1.677 6.068 -7.767 1.00 53.84 80 ALA A O 1
ATOM 623 N N . VAL A 1 81 ? 0.651 5.422 -5.934 1.00 45.78 81 VAL A N 1
ATOM 624 C CA . VAL A 1 81 ? 0.765 6.776 -5.322 1.00 45.78 81 VAL A CA 1
ATOM 625 C C . VAL A 1 81 ? 1.968 6.872 -4.371 1.00 45.78 81 VAL A C 1
ATOM 627 O O . VAL A 1 81 ? 1.901 6.440 -3.218 1.00 45.78 81 VAL A O 1
ATOM 630 N N . GLY A 1 82 ? 3.073 7.445 -4.869 1.00 54.16 82 GLY A N 1
ATOM 631 C CA . GLY A 1 82 ? 4.314 7.750 -4.134 1.00 54.16 82 GLY A CA 1
ATOM 632 C C . GLY A 1 82 ? 5.583 7.632 -5.000 1.00 54.16 82 GLY A C 1
ATOM 633 O O . GLY A 1 82 ? 5.489 7.354 -6.195 1.00 54.16 82 GLY A O 1
ATOM 634 N N . GLN A 1 83 ? 6.771 7.743 -4.380 1.00 48.59 83 GLN A N 1
ATOM 635 C CA . GLN A 1 83 ? 8.117 7.636 -5.001 1.00 48.59 83 GLN A CA 1
ATOM 636 C C . GLN A 1 83 ? 8.419 6.298 -5.725 1.00 48.59 83 GLN A C 1
ATOM 638 O O . GLN A 1 83 ? 9.525 6.054 -6.197 1.00 48.59 83 GLN A O 1
ATOM 643 N N . ARG A 1 84 ? 7.434 5.397 -5.816 1.00 55.00 84 ARG A N 1
ATOM 644 C CA . ARG A 1 84 ? 7.505 4.142 -6.577 1.00 55.00 84 ARG A CA 1
ATOM 645 C C . ARG A 1 84 ? 7.080 4.302 -8.040 1.00 55.00 84 ARG A C 1
ATOM 647 O O . ARG A 1 84 ? 7.220 3.349 -8.807 1.00 55.00 84 ARG A O 1
ATOM 654 N N . ARG A 1 85 ? 6.565 5.472 -8.448 1.00 66.12 85 ARG A N 1
ATOM 655 C CA . ARG A 1 85 ? 6.367 5.773 -9.872 1.00 66.12 85 ARG A CA 1
ATOM 656 C C . ARG A 1 85 ? 7.733 5.945 -10.517 1.00 66.12 85 ARG A C 1
ATOM 658 O O . ARG A 1 85 ? 8.470 6.859 -10.173 1.00 66.12 85 ARG A O 1
ATOM 665 N N . ARG A 1 86 ? 8.058 5.077 -11.472 1.00 73.56 86 ARG A N 1
ATOM 666 C CA . ARG A 1 86 ? 9.294 5.185 -12.255 1.00 73.56 86 ARG A CA 1
ATOM 667 C C . ARG A 1 86 ? 9.389 6.542 -12.959 1.00 73.56 86 ARG A C 1
ATOM 669 O O . ARG A 1 86 ? 10.453 7.126 -12.931 1.00 73.56 86 ARG A O 1
ATOM 676 N N . LEU A 1 87 ? 8.263 7.085 -13.418 1.00 70.62 87 LEU A N 1
ATOM 677 C CA . LEU A 1 87 ? 8.154 8.434 -13.993 1.00 70.62 87 LEU A CA 1
ATOM 678 C C . LEU A 1 87 ? 8.443 9.584 -13.009 1.00 70.62 87 LEU A C 1
ATOM 680 O O . LEU A 1 87 ? 8.666 10.703 -13.428 1.00 70.62 87 LEU A O 1
ATOM 684 N N . VAL A 1 88 ? 8.399 9.332 -11.697 1.00 74.50 88 VAL A N 1
ATOM 685 C CA . VAL A 1 88 ? 8.822 10.313 -10.678 1.00 74.50 88 VAL A CA 1
ATOM 686 C C . VAL A 1 88 ? 10.298 10.116 -10.326 1.00 74.50 88 VAL A C 1
ATOM 688 O O . VAL A 1 88 ? 10.968 11.049 -9.906 1.00 74.50 88 VAL A O 1
ATOM 691 N N . LYS A 1 89 ? 10.808 8.886 -10.470 1.00 79.00 89 LYS A N 1
ATOM 692 C CA . LYS A 1 89 ? 12.202 8.536 -10.178 1.00 79.00 89 LYS A CA 1
ATOM 693 C C . LYS A 1 89 ? 13.157 8.913 -11.315 1.00 79.00 89 LYS A C 1
ATOM 695 O O . LYS A 1 89 ? 14.314 9.209 -11.044 1.00 79.00 89 LYS A O 1
ATOM 700 N N . TYR A 1 90 ? 12.695 8.830 -12.555 1.00 83.88 90 TYR A N 1
ATOM 701 C CA . TYR A 1 90 ? 13.458 9.142 -13.756 1.00 83.88 90 TYR A CA 1
ATOM 702 C C . TYR A 1 90 ? 12.774 10.311 -14.446 1.00 83.88 90 TYR A C 1
ATOM 704 O O . TYR A 1 90 ? 11.577 10.229 -14.717 1.00 83.88 90 TYR A O 1
ATOM 712 N N . ASP A 1 91 ? 13.523 11.388 -14.659 1.00 84.31 91 ASP A N 1
ATOM 713 C CA . ASP A 1 91 ? 13.016 12.616 -15.257 1.00 84.31 91 ASP A CA 1
ATOM 714 C C . ASP A 1 91 ? 12.794 12.471 -16.770 1.00 84.31 91 ASP A C 1
ATOM 716 O O . ASP A 1 91 ? 13.260 11.526 -17.417 1.00 84.31 91 ASP A O 1
ATOM 720 N N . ASP A 1 92 ? 12.089 13.438 -17.350 1.00 86.31 92 ASP A N 1
ATOM 721 C CA . ASP A 1 92 ? 11.774 13.440 -18.780 1.00 86.31 92 ASP A CA 1
ATOM 722 C C . ASP A 1 92 ? 13.032 13.478 -19.659 1.00 86.31 92 ASP A C 1
ATOM 724 O O . ASP A 1 92 ? 13.032 12.925 -20.763 1.00 86.31 92 ASP A O 1
ATOM 728 N N . PHE A 1 93 ? 14.129 14.066 -19.167 1.00 87.25 93 PHE A N 1
ATOM 729 C CA . PHE A 1 93 ? 15.418 14.055 -19.855 1.00 87.25 93 PHE A CA 1
ATOM 730 C C . PHE A 1 93 ? 15.970 12.631 -19.982 1.00 87.25 93 PHE A C 1
ATOM 732 O O . PHE A 1 93 ? 16.263 12.175 -21.091 1.00 87.25 93 PHE A O 1
ATOM 739 N N . THR A 1 94 ? 16.031 11.889 -18.874 1.00 86.56 94 THR A N 1
ATOM 740 C CA . THR A 1 94 ? 16.470 10.489 -18.855 1.00 86.56 94 THR A CA 1
ATOM 741 C C . THR A 1 94 ? 15.604 9.643 -19.788 1.00 86.56 94 THR A C 1
ATOM 743 O O . THR A 1 94 ? 16.122 8.880 -20.607 1.00 86.56 94 THR A O 1
ATOM 746 N N . LEU A 1 95 ? 14.279 9.810 -19.726 1.00 87.56 95 LEU A N 1
ATOM 747 C CA . LEU A 1 95 ? 13.345 9.087 -20.594 1.00 87.56 95 LEU A CA 1
ATOM 748 C C . LEU A 1 95 ? 13.561 9.419 -22.080 1.00 87.56 95 LEU A C 1
ATOM 750 O O . LEU A 1 95 ? 13.537 8.516 -22.923 1.00 87.56 95 LEU A O 1
ATOM 754 N N . SER A 1 96 ? 13.834 10.684 -22.404 1.00 89.44 96 SER A N 1
ATOM 755 C CA . SER A 1 96 ? 14.127 11.138 -23.769 1.00 89.44 96 SER A CA 1
ATOM 7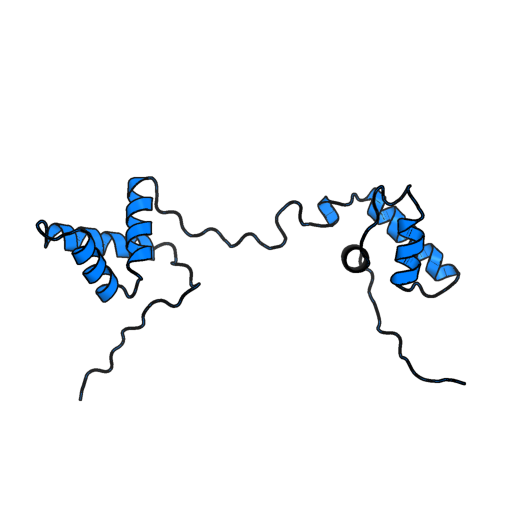56 C C . SER A 1 96 ? 15.436 10.556 -24.304 1.00 89.44 96 SER A C 1
ATOM 758 O O . SER A 1 96 ? 15.486 10.092 -25.447 1.00 89.44 96 SER A O 1
ATOM 760 N N . CYS A 1 97 ? 16.480 10.497 -23.474 1.00 88.88 97 CYS A N 1
ATOM 761 C CA . CYS A 1 97 ? 17.757 9.871 -23.817 1.00 88.88 97 CYS A CA 1
ATOM 762 C C . CYS A 1 97 ? 17.598 8.374 -24.126 1.00 88.88 97 CYS A C 1
ATOM 764 O O . CYS A 1 97 ? 18.087 7.901 -25.156 1.00 88.88 97 CYS A O 1
ATOM 766 N N . ILE A 1 98 ? 16.843 7.641 -23.299 1.00 88.50 98 ILE A N 1
ATOM 767 C CA . ILE A 1 98 ? 16.528 6.220 -23.535 1.00 88.50 98 ILE A CA 1
ATOM 768 C C . ILE A 1 98 ? 15.771 6.046 -24.854 1.00 88.50 98 ILE A C 1
ATOM 770 O O . ILE A 1 98 ? 16.113 5.178 -25.662 1.00 88.50 98 ILE A O 1
ATOM 774 N N . ARG A 1 99 ? 14.762 6.893 -25.101 1.00 90.12 99 ARG A N 1
ATOM 775 C CA . ARG A 1 99 ? 13.974 6.861 -26.339 1.00 90.12 99 ARG A CA 1
ATOM 776 C C . ARG A 1 99 ? 14.873 7.056 -27.559 1.00 90.12 99 ARG A C 1
ATOM 778 O O . ARG A 1 99 ? 14.796 6.280 -28.511 1.00 90.12 99 ARG A O 1
ATOM 785 N N . ARG A 1 100 ? 15.768 8.048 -27.508 1.00 90.25 100 ARG A N 1
ATOM 786 C CA . ARG A 1 100 ? 16.735 8.337 -28.575 1.00 90.25 100 ARG A CA 1
ATOM 787 C C . ARG A 1 100 ? 17.667 7.157 -28.832 1.00 90.25 100 ARG A C 1
ATOM 789 O O . ARG A 1 100 ? 17.868 6.805 -29.992 1.00 90.25 100 ARG A O 1
ATOM 796 N N . LYS A 1 101 ? 18.201 6.528 -27.781 1.00 88.19 101 LYS A N 1
ATOM 797 C CA . LYS A 1 101 ? 19.068 5.350 -27.922 1.00 88.19 101 LYS A CA 1
ATOM 798 C C . LYS A 1 101 ? 18.357 4.204 -28.627 1.00 88.19 101 LYS A C 1
ATOM 800 O O . LYS A 1 101 ? 18.882 3.671 -29.597 1.00 88.19 101 LYS A O 1
ATOM 805 N N . ILE A 1 102 ? 17.134 3.891 -28.216 1.00 89.75 102 ILE A N 1
ATOM 806 C CA . ILE A 1 102 ? 16.350 2.809 -28.824 1.00 89.75 102 ILE A CA 1
ATOM 807 C C . ILE A 1 102 ? 16.008 3.101 -30.283 1.00 89.75 102 ILE A C 1
ATOM 809 O O . ILE A 1 102 ? 16.157 2.223 -31.127 1.00 89.75 102 ILE A O 1
ATOM 813 N N . HIS A 1 103 ? 15.605 4.331 -30.611 1.00 90.19 103 HIS A N 1
ATOM 814 C CA . HIS A 1 103 ? 15.412 4.717 -32.011 1.00 90.19 103 HIS A CA 1
ATOM 815 C C . HIS A 1 103 ? 16.706 4.627 -32.829 1.00 90.19 103 HIS A C 1
ATOM 817 O O . HIS A 1 103 ? 16.641 4.340 -34.020 1.00 90.19 103 HIS A O 1
ATOM 823 N N . GLY A 1 104 ? 17.867 4.837 -32.203 1.00 89.56 104 GLY A N 1
ATOM 824 C CA . GLY A 1 104 ? 19.172 4.582 -32.809 1.00 89.56 104 GLY A CA 1
ATOM 825 C C . GLY A 1 104 ? 19.380 3.108 -33.153 1.00 89.56 104 GLY A C 1
ATOM 826 O O . GLY A 1 104 ? 19.764 2.811 -34.279 1.00 89.56 104 GLY A O 1
ATOM 827 N N . PHE A 1 105 ? 19.049 2.192 -32.235 1.00 89.00 105 PHE A N 1
ATOM 828 C CA . PHE A 1 105 ? 19.122 0.750 -32.496 1.00 89.00 105 PHE A CA 1
ATOM 829 C C . PHE A 1 105 ? 18.315 0.357 -33.729 1.00 89.00 105 PHE A C 1
ATOM 831 O O . PHE A 1 105 ? 18.870 -0.276 -34.617 1.00 89.00 105 PHE A O 1
ATOM 838 N N . PHE A 1 106 ? 17.062 0.815 -33.837 1.00 87.38 106 PHE A N 1
ATOM 839 C CA . PHE A 1 106 ? 16.183 0.491 -34.969 1.00 87.38 106 PHE A CA 1
ATOM 840 C C . PHE A 1 106 ? 16.733 0.884 -36.351 1.00 87.38 106 PHE A C 1
ATOM 842 O O . PHE A 1 106 ? 16.219 0.394 -37.352 1.00 87.38 106 PHE A O 1
ATOM 849 N N . ARG A 1 107 ? 17.758 1.745 -36.432 1.00 87.56 107 ARG A N 1
ATOM 850 C CA . ARG A 1 107 ? 18.434 2.071 -37.700 1.00 87.56 107 ARG A CA 1
ATOM 851 C C . ARG A 1 107 ? 19.380 0.968 -38.177 1.00 87.56 107 ARG A C 1
ATOM 853 O O . ARG A 1 107 ? 19.605 0.863 -39.374 1.00 87.56 107 ARG A O 1
ATOM 860 N N . ASN A 1 108 ? 19.915 0.171 -37.254 1.00 84.69 108 ASN A N 1
ATOM 861 C CA . ASN A 1 108 ? 20.950 -0.827 -37.528 1.00 84.69 108 ASN A CA 1
ATOM 862 C C . ASN A 1 108 ? 20.456 -2.261 -37.278 1.00 84.69 108 ASN A C 1
ATOM 864 O O . ASN A 1 108 ? 20.775 -3.166 -38.041 1.00 84.69 108 ASN A O 1
ATOM 868 N N . GLU A 1 109 ? 19.692 -2.489 -36.205 1.00 86.06 109 GLU A N 1
ATOM 869 C CA . GLU A 1 109 ? 19.212 -3.813 -35.804 1.00 86.06 109 GLU A CA 1
ATOM 870 C C . GLU A 1 109 ? 17.956 -3.753 -34.918 1.00 86.06 109 GLU A C 1
ATOM 872 O O . GLU A 1 109 ? 17.615 -2.727 -34.332 1.00 86.06 109 GLU A O 1
ATOM 877 N N . ILE A 1 110 ? 17.261 -4.884 -34.760 1.00 86.38 110 ILE A N 1
ATOM 878 C CA . ILE A 1 110 ? 16.115 -4.968 -33.846 1.00 86.38 110 ILE A CA 1
ATOM 879 C C . ILE A 1 110 ? 16.627 -4.956 -32.390 1.00 86.38 110 ILE A C 1
ATOM 881 O O . ILE A 1 110 ? 17.313 -5.902 -31.977 1.00 86.38 110 ILE A O 1
ATOM 885 N N . PRO A 1 111 ? 16.283 -3.936 -31.575 1.00 88.81 111 PRO A N 1
ATOM 886 C CA . PRO A 1 111 ? 16.777 -3.823 -30.210 1.00 88.81 111 PRO A CA 1
ATOM 887 C C . PRO A 1 111 ? 16.275 -4.976 -29.343 1.00 88.81 111 PRO A C 1
ATOM 889 O O . PRO A 1 111 ? 15.076 -5.194 -29.176 1.00 88.81 111 PRO A O 1
ATOM 892 N N . THR A 1 112 ? 17.210 -5.691 -28.722 1.00 89.44 112 THR A N 1
ATOM 893 C CA . THR A 1 112 ? 16.896 -6.655 -27.661 1.00 89.44 112 THR A CA 1
ATOM 894 C C . THR A 1 112 ? 17.098 -6.001 -26.305 1.00 89.44 112 THR A C 1
ATOM 896 O O . THR A 1 112 ? 18.062 -5.263 -26.109 1.00 89.44 112 THR A O 1
ATOM 899 N N . LEU A 1 113 ? 16.239 -6.321 -25.336 1.00 89.56 113 LEU A N 1
ATOM 900 C CA . LEU A 1 113 ? 16.289 -5.715 -24.005 1.00 89.56 113 LEU A CA 1
ATOM 901 C C . LEU A 1 113 ? 17.672 -5.837 -23.337 1.00 89.56 113 LEU A C 1
ATOM 903 O O . LEU A 1 113 ? 18.125 -4.879 -22.724 1.00 89.56 113 LEU A O 1
ATOM 907 N N . SER A 1 114 ? 18.362 -6.972 -23.493 1.00 89.56 114 SER A N 1
ATOM 908 C CA . SER A 1 114 ? 19.713 -7.174 -22.947 1.00 89.56 114 SER A CA 1
ATOM 909 C C . SER A 1 114 ? 20.770 -6.287 -23.615 1.00 89.56 114 SER A C 1
ATOM 911 O O . SER A 1 114 ? 21.656 -5.781 -22.932 1.00 89.56 114 SER A O 1
ATOM 913 N N . LYS A 1 115 ? 20.668 -6.064 -24.933 1.00 88.81 115 LYS A N 1
ATOM 914 C CA . LYS A 1 115 ? 21.599 -5.205 -25.684 1.00 88.81 115 LYS A CA 1
ATOM 915 C C . LYS A 1 115 ? 21.412 -3.738 -25.318 1.00 88.81 115 LYS A C 1
ATOM 917 O O . LYS A 1 115 ? 22.372 -3.055 -24.983 1.00 88.81 115 LYS A O 1
ATOM 922 N N . VAL A 1 116 ? 20.154 -3.299 -25.301 1.00 90.06 116 VAL A N 1
ATOM 923 C CA . VAL A 1 116 ? 19.784 -1.942 -24.893 1.00 90.06 116 VAL A CA 1
ATOM 924 C C . VAL A 1 116 ? 20.221 -1.687 -23.450 1.00 90.06 116 VAL A C 1
ATOM 926 O O . VAL A 1 116 ? 20.769 -0.632 -23.166 1.00 90.06 116 VAL A O 1
ATOM 929 N N . LEU A 1 117 ? 20.041 -2.657 -22.546 1.00 92.12 117 LEU A N 1
ATOM 930 C CA . LEU A 1 117 ? 20.492 -2.535 -21.158 1.00 92.12 117 LEU A CA 1
ATOM 931 C C . LEU A 1 117 ? 22.002 -2.325 -21.046 1.00 92.12 117 LEU A C 1
ATOM 933 O O . LEU A 1 117 ? 22.427 -1.510 -20.233 1.00 92.12 117 LEU A O 1
ATOM 937 N N . LYS A 1 118 ? 22.788 -3.058 -21.840 1.00 89.38 118 LYS A N 1
ATOM 938 C CA . LYS A 1 118 ? 24.246 -2.936 -21.847 1.00 89.38 118 LYS A CA 1
ATOM 939 C C . LYS A 1 118 ? 24.665 -1.529 -22.270 1.00 89.38 118 LYS A C 1
ATOM 941 O O . LYS A 1 118 ? 25.285 -0.836 -21.478 1.00 89.38 118 LYS A O 1
ATOM 946 N N . GLU A 1 119 ? 24.215 -1.064 -23.437 1.00 87.31 119 GLU A N 1
ATOM 947 C CA . GLU A 1 119 ? 24.553 0.288 -23.912 1.00 87.31 119 GLU A CA 1
ATOM 948 C C . GLU A 1 119 ? 24.109 1.399 -22.958 1.00 87.31 119 GLU A C 1
ATOM 950 O O . GLU A 1 119 ? 24.797 2.401 -22.798 1.00 87.31 119 GLU A O 1
ATOM 955 N N . ILE A 1 120 ? 22.942 1.237 -22.339 1.00 87.69 120 ILE A N 1
ATOM 956 C CA . ILE A 1 120 ? 22.393 2.222 -21.411 1.00 87.69 120 ILE A CA 1
ATOM 957 C C . ILE A 1 120 ? 23.185 2.277 -20.099 1.00 87.69 120 ILE A C 1
ATOM 959 O O . ILE A 1 120 ? 23.347 3.360 -19.546 1.00 87.69 120 ILE A O 1
ATOM 963 N N . ASN A 1 121 ? 23.631 1.130 -19.580 1.00 87.56 121 ASN A N 1
ATOM 964 C CA . ASN A 1 121 ? 24.445 1.085 -18.363 1.00 87.56 121 ASN A CA 1
ATOM 965 C C . ASN A 1 121 ? 25.899 1.513 -18.631 1.00 87.56 121 ASN A C 1
ATOM 967 O O . ASN A 1 121 ? 26.535 2.049 -17.730 1.00 87.56 121 ASN A O 1
ATOM 971 N N . ASP A 1 122 ? 26.407 1.308 -19.850 1.00 86.00 122 ASP A N 1
ATOM 972 C CA . ASP A 1 122 ? 27.740 1.770 -20.261 1.00 86.00 122 ASP A CA 1
ATOM 973 C C . ASP A 1 122 ? 27.777 3.306 -20.454 1.00 86.00 122 ASP A C 1
ATOM 975 O O . ASP A 1 122 ? 28.823 3.935 -20.288 1.00 86.00 122 ASP A O 1
ATOM 979 N N . ASP A 1 123 ? 26.637 3.937 -20.765 1.00 83.00 123 ASP A N 1
ATOM 980 C CA . ASP A 1 123 ? 26.516 5.390 -20.932 1.00 83.00 123 ASP A CA 1
ATOM 981 C C . ASP A 1 123 ? 26.168 6.105 -19.612 1.00 83.00 123 ASP A C 1
ATOM 983 O O . ASP A 1 123 ? 25.002 6.333 -19.265 1.00 83.00 123 ASP A O 1
ATOM 987 N N . ALA A 1 124 ? 27.211 6.535 -18.897 1.00 76.62 124 ALA A N 1
ATOM 988 C CA . ALA A 1 124 ? 27.096 7.266 -17.633 1.00 76.62 124 ALA A CA 1
ATOM 989 C C . ALA A 1 124 ? 26.317 8.598 -17.734 1.00 76.62 124 ALA A C 1
ATOM 991 O O . ALA A 1 124 ? 25.924 9.153 -16.706 1.00 76.62 124 ALA A O 1
ATOM 992 N N . LYS A 1 125 ? 26.067 9.123 -18.947 1.00 75.44 125 LYS A N 1
ATOM 993 C CA . LYS A 1 125 ? 25.243 10.330 -19.146 1.00 75.44 125 LYS A CA 1
ATOM 994 C C . LYS A 1 125 ? 23.745 10.047 -19.028 1.00 75.44 125 LYS A C 1
ATOM 996 O O . LYS A 1 125 ? 22.979 10.977 -18.795 1.00 75.44 125 LYS A O 1
ATOM 1001 N N . ILE A 1 126 ? 23.325 8.794 -19.220 1.00 75.31 126 ILE A N 1
ATOM 1002 C CA . ILE A 1 126 ? 21.913 8.387 -19.188 1.00 75.31 126 ILE A CA 1
ATOM 1003 C C . ILE A 1 126 ? 21.532 7.909 -17.789 1.00 75.31 126 ILE A C 1
ATOM 1005 O O . ILE A 1 126 ? 20.492 8.302 -17.266 1.00 75.31 126 ILE A O 1
ATOM 1009 N N . PHE A 1 127 ? 22.376 7.089 -17.162 1.00 75.62 127 PHE A N 1
ATOM 1010 C CA . PHE A 1 127 ? 22.178 6.674 -15.779 1.00 75.62 127 PHE A CA 1
ATOM 1011 C C . PHE A 1 127 ? 23.446 6.864 -14.959 1.00 75.62 127 PHE A C 1
ATOM 1013 O O . PHE A 1 127 ? 24.495 6.315 -15.270 1.00 75.62 127 PHE A O 1
ATOM 1020 N N . SER A 1 128 ? 23.308 7.542 -13.820 1.00 71.00 128 SER A N 1
ATOM 1021 C CA . SER A 1 128 ? 24.365 7.618 -12.805 1.00 71.00 128 SER A CA 1
ATOM 1022 C C . SER A 1 128 ? 24.564 6.300 -12.043 1.00 71.00 128 SER A C 1
ATOM 1024 O O . SER A 1 128 ? 25.524 6.152 -11.290 1.00 71.00 128 SER A O 1
ATOM 1026 N N . LYS A 1 129 ? 23.645 5.336 -12.199 1.00 80.56 129 LYS A N 1
ATOM 1027 C CA . LYS A 1 129 ? 23.698 4.025 -11.549 1.00 80.56 129 LYS A CA 1
ATOM 1028 C C . LYS A 1 129 ? 23.065 2.949 -12.422 1.00 80.56 129 LYS A C 1
ATOM 1030 O O . LYS A 1 129 ? 21.943 3.128 -12.894 1.00 80.56 129 LYS A O 1
ATOM 1035 N N . ASN A 1 130 ? 23.737 1.803 -12.519 1.00 85.44 130 ASN A N 1
ATOM 1036 C CA . ASN A 1 130 ? 23.252 0.645 -13.268 1.00 85.44 130 ASN A CA 1
ATOM 1037 C C . ASN A 1 130 ? 21.830 0.251 -12.853 1.00 85.44 130 ASN A C 1
ATOM 1039 O O . ASN A 1 130 ? 21.509 0.132 -11.663 1.00 85.44 130 ASN A O 1
ATOM 1043 N N . ILE A 1 131 ? 20.984 0.014 -13.853 1.00 87.62 131 ILE A N 1
ATOM 1044 C CA . ILE A 1 131 ? 19.605 -0.433 -13.665 1.00 87.62 131 ILE A CA 1
ATOM 1045 C C . ILE A 1 131 ? 19.463 -1.915 -14.010 1.00 87.62 131 ILE A C 1
ATOM 1047 O O . ILE A 1 131 ? 20.251 -2.489 -14.759 1.00 87.62 131 ILE A O 1
ATOM 1051 N N . SER A 1 132 ? 18.431 -2.554 -13.460 1.00 89.69 132 SER A N 1
ATOM 1052 C CA . SER A 1 132 ? 18.111 -3.943 -13.792 1.00 89.69 132 SER A CA 1
ATOM 1053 C C . SER A 1 132 ? 17.293 -4.042 -15.078 1.00 89.69 132 SER A C 1
ATOM 1055 O O . SER A 1 132 ? 16.502 -3.151 -15.403 1.00 89.69 132 SER A O 1
ATOM 1057 N N . GLN A 1 133 ? 17.394 -5.184 -15.759 1.00 89.69 133 GLN A N 1
ATOM 1058 C CA . GLN A 1 133 ? 16.628 -5.487 -16.972 1.00 89.69 133 GLN A CA 1
ATOM 1059 C C . GLN A 1 133 ? 15.111 -5.323 -16.770 1.00 89.69 133 GLN A C 1
ATOM 1061 O O . GLN A 1 133 ? 14.422 -4.723 -17.594 1.00 89.69 133 GLN A O 1
ATOM 1066 N N . SER A 1 134 ? 14.594 -5.774 -15.622 1.00 88.25 134 SER A N 1
ATOM 1067 C CA . SER A 1 134 ? 13.187 -5.611 -15.235 1.00 88.25 134 SER A CA 1
ATOM 1068 C C . SER A 1 134 ? 12.776 -4.146 -15.071 1.00 88.25 134 SER A C 1
ATOM 1070 O O . SER A 1 134 ? 11.618 -3.801 -15.299 1.00 88.25 134 SER A O 1
ATOM 1072 N N . THR A 1 135 ? 13.704 -3.281 -14.656 1.00 88.75 135 THR A N 1
ATOM 1073 C CA . THR A 1 135 ? 13.452 -1.841 -14.514 1.00 88.75 135 THR A CA 1
ATOM 1074 C C . THR A 1 135 ? 13.382 -1.186 -15.884 1.00 88.75 135 THR A C 1
ATOM 1076 O O . THR A 1 135 ? 12.407 -0.489 -16.157 1.00 88.75 135 THR A O 1
ATOM 1079 N N . LEU A 1 136 ? 14.346 -1.489 -16.761 1.00 90.12 136 LEU A N 1
ATOM 1080 C CA . LEU A 1 136 ? 14.352 -1.019 -18.145 1.00 90.12 136 LEU A CA 1
ATOM 1081 C C . LEU A 1 136 ? 13.079 -1.445 -18.886 1.00 90.12 136 LEU A C 1
ATOM 1083 O O . LEU A 1 136 ? 12.397 -0.603 -19.452 1.00 90.12 136 LEU A O 1
ATOM 1087 N N . TYR A 1 137 ? 12.689 -2.721 -18.811 1.00 90.12 137 TYR A N 1
ATOM 1088 C CA . TYR A 1 137 ? 11.459 -3.215 -19.445 1.00 90.12 137 TYR A CA 1
ATOM 1089 C C . TYR A 1 137 ? 10.224 -2.393 -19.060 1.00 90.12 137 TYR A C 1
ATOM 1091 O O . TYR A 1 137 ? 9.430 -1.992 -19.910 1.00 90.12 137 TYR A O 1
ATOM 1099 N N . ARG A 1 138 ? 10.069 -2.120 -17.760 1.00 87.88 138 ARG A N 1
ATOM 1100 C CA . ARG A 1 138 ? 8.931 -1.352 -17.253 1.00 87.88 138 ARG A CA 1
ATOM 1101 C C . ARG A 1 138 ? 9.002 0.118 -17.667 1.00 87.88 138 ARG A C 1
ATOM 1103 O O . ARG A 1 138 ? 7.963 0.679 -17.981 1.00 87.88 138 ARG A O 1
ATOM 1110 N N . LEU A 1 139 ? 10.194 0.718 -17.698 1.00 88.38 139 LEU A N 1
ATOM 1111 C CA . LEU A 1 139 ? 10.388 2.081 -18.206 1.00 88.38 139 LEU A CA 1
ATOM 1112 C C . LEU A 1 139 ? 9.975 2.198 -19.668 1.00 88.38 139 LEU A C 1
ATOM 1114 O O . LEU A 1 139 ? 9.258 3.116 -20.037 1.00 88.38 139 LEU A O 1
ATOM 1118 N N . LEU A 1 140 ? 10.370 1.232 -20.489 1.00 89.00 140 LEU A N 1
ATOM 1119 C CA . LEU A 1 140 ? 10.025 1.224 -21.905 1.00 89.00 140 LEU A CA 1
ATOM 1120 C C . LEU A 1 140 ? 8.523 1.073 -22.132 1.00 89.00 140 LEU A C 1
ATOM 1122 O O . LEU A 1 140 ? 7.976 1.767 -22.985 1.00 89.00 140 LEU A O 1
ATOM 1126 N N . LYS A 1 141 ? 7.842 0.261 -21.316 1.00 87.94 141 LYS A N 1
ATOM 1127 C CA . LYS A 1 141 ? 6.373 0.220 -21.290 1.00 87.94 141 LYS A CA 1
ATOM 1128 C C . LYS A 1 141 ? 5.764 1.573 -20.925 1.00 87.94 141 LYS A C 1
ATOM 1130 O O . LYS A 1 141 ? 4.823 1.993 -21.588 1.00 87.94 141 LYS A O 1
ATOM 1135 N N . ASP A 1 142 ? 6.310 2.253 -19.917 1.00 84.69 142 ASP A N 1
ATOM 1136 C CA . ASP A 1 142 ? 5.819 3.569 -19.489 1.00 84.69 142 ASP A CA 1
ATOM 1137 C C . ASP A 1 142 ? 6.031 4.646 -20.581 1.00 84.69 142 ASP A C 1
ATOM 1139 O O . ASP A 1 142 ? 5.204 5.538 -20.729 1.00 84.69 142 ASP A O 1
ATOM 1143 N N . VAL A 1 143 ? 7.099 4.536 -21.384 1.00 85.00 143 VAL A N 1
ATOM 1144 C CA . VAL A 1 143 ? 7.428 5.430 -22.520 1.00 85.00 143 VAL A CA 1
ATOM 1145 C C . VAL A 1 143 ? 6.632 5.090 -23.802 1.00 85.00 143 VAL A C 1
ATOM 1147 O O . VAL A 1 143 ? 6.674 5.834 -24.788 1.00 85.00 143 VAL A O 1
ATOM 1150 N N . GLY A 1 144 ? 5.876 3.987 -23.795 1.00 87.00 144 GLY A N 1
ATOM 1151 C CA . GLY A 1 144 ? 4.979 3.579 -24.883 1.00 87.00 144 GLY A CA 1
ATOM 1152 C C . GLY A 1 144 ? 5.533 2.514 -25.834 1.00 87.00 144 GLY A C 1
ATOM 1153 O O . GLY A 1 144 ? 4.917 2.244 -26.861 1.00 87.00 144 GLY A O 1
ATOM 1154 N N . PHE A 1 145 ? 6.666 1.882 -25.522 1.00 89.25 145 PHE A N 1
ATOM 1155 C CA . PHE A 1 145 ? 7.187 0.771 -26.321 1.00 89.25 145 PHE A CA 1
ATOM 1156 C C . PHE A 1 145 ? 6.452 -0.539 -26.023 1.00 89.25 145 PHE A C 1
ATOM 1158 O O . PHE A 1 145 ?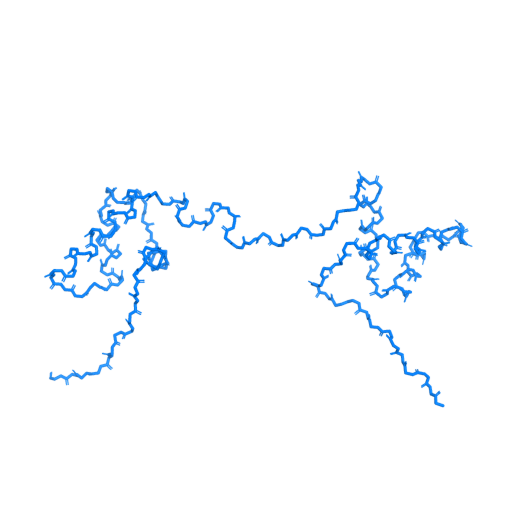 6.141 -0.883 -24.876 1.00 89.25 145 PHE A O 1
ATOM 1165 N N . THR A 1 146 ? 6.222 -1.326 -27.068 1.00 88.50 146 THR A N 1
ATOM 1166 C CA . THR A 1 146 ? 5.721 -2.697 -26.973 1.00 88.50 146 THR A CA 1
ATOM 1167 C C . THR A 1 146 ? 6.862 -3.693 -27.155 1.00 88.50 146 THR A C 1
ATOM 1169 O O . THR A 1 146 ? 7.944 -3.358 -27.626 1.00 88.50 146 THR A O 1
ATOM 1172 N N . PHE A 1 147 ? 6.640 -4.923 -26.697 1.00 87.56 147 PHE A N 1
ATOM 1173 C CA . PHE A 1 147 ? 7.624 -5.995 -26.784 1.00 87.56 147 PHE A CA 1
ATOM 1174 C C . PHE A 1 147 ? 6.928 -7.205 -27.368 1.00 87.56 147 PHE A C 1
ATOM 1176 O O . PHE A 1 147 ? 5.868 -7.592 -26.872 1.00 87.56 147 PHE A O 1
ATOM 1183 N N . GLU A 1 148 ? 7.543 -7.797 -28.379 1.00 85.62 148 GLU A N 1
ATOM 1184 C CA . GLU A 1 148 ? 7.086 -9.038 -28.979 1.00 85.62 148 GLU A CA 1
ATOM 1185 C C . GLU A 1 148 ? 8.055 -10.159 -28.609 1.00 85.62 148 GLU A C 1
ATOM 1187 O O . GLU A 1 148 ? 9.274 -9.964 -28.545 1.00 85.62 148 GLU A O 1
ATOM 1192 N N . LYS A 1 149 ? 7.515 -11.346 -28.318 1.00 80.25 149 LYS A N 1
ATOM 1193 C CA . LYS A 1 149 ? 8.359 -12.526 -28.145 1.00 80.25 149 LYS A CA 1
ATOM 1194 C C . LYS A 1 149 ? 8.938 -12.876 -29.508 1.00 80.25 149 LYS A C 1
ATOM 1196 O O . LYS A 1 149 ? 8.193 -13.070 -30.463 1.00 80.25 149 LYS A O 1
ATOM 1201 N N . ARG A 1 150 ? 10.262 -12.991 -29.588 1.00 71.81 150 ARG A N 1
ATOM 1202 C CA . ARG A 1 150 ? 10.916 -13.461 -30.807 1.00 71.81 150 ARG A CA 1
ATOM 1203 C C . ARG A 1 150 ? 10.391 -14.865 -31.123 1.00 71.81 150 ARG A C 1
ATOM 1205 O O . ARG A 1 150 ? 10.459 -15.741 -30.262 1.00 71.81 150 ARG A O 1
ATOM 1212 N N . LYS A 1 151 ? 9.867 -15.072 -32.333 1.00 71.44 151 LYS A N 1
ATOM 1213 C CA . LYS A 1 151 ? 9.545 -16.412 -32.834 1.00 71.44 151 LYS A CA 1
ATOM 1214 C C . LYS A 1 151 ? 10.867 -17.166 -32.981 1.00 71.44 151 LYS A C 1
ATOM 1216 O O . LYS A 1 151 ? 11.664 -16.854 -33.860 1.00 71.44 151 LYS A O 1
ATOM 1221 N N . THR A 1 152 ? 11.157 -18.093 -32.078 1.00 59.28 152 THR A N 1
ATOM 1222 C CA . THR A 1 152 ? 12.264 -19.039 -32.246 1.00 59.28 152 THR A CA 1
ATOM 1223 C C . THR A 1 152 ? 11.797 -20.127 -33.208 1.00 59.28 152 THR A C 1
ATOM 1225 O O . THR A 1 152 ? 11.015 -20.982 -32.803 1.00 59.28 152 THR A O 1
ATOM 1228 N N . GLY A 1 153 ? 12.215 -20.065 -34.478 1.00 53.84 153 GLY A N 1
ATOM 1229 C CA . GLY A 1 153 ? 11.883 -21.098 -35.465 1.00 53.84 153 GLY A CA 1
ATOM 1230 C C . GLY A 1 153 ? 12.254 -2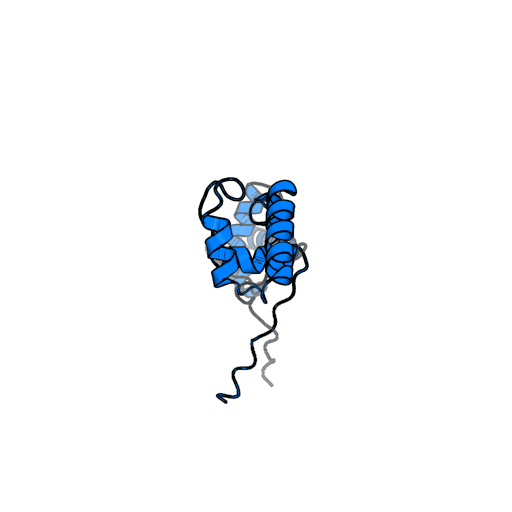0.758 -36.910 1.00 53.84 153 GLY A C 1
ATOM 1231 O O . GLY A 1 153 ? 11.433 -20.203 -37.629 1.00 53.84 153 GLY A O 1
ATOM 1232 N N . CYS A 1 154 ? 13.503 -21.050 -37.281 1.00 40.38 154 CYS A N 1
ATOM 1233 C CA . CYS A 1 154 ? 13.925 -21.902 -38.407 1.00 40.38 154 CYS A CA 1
ATOM 1234 C C . CYS A 1 154 ? 15.442 -21.723 -38.561 1.00 40.38 154 CYS A C 1
ATOM 1236 O O . CYS A 1 154 ? 15.904 -20.688 -39.037 1.00 40.38 154 CYS A O 1
ATOM 1238 N N . ALA A 1 155 ? 16.217 -22.706 -38.098 1.00 47.75 155 ALA A N 1
ATOM 1239 C CA . ALA A 1 155 ? 17.594 -22.862 -38.549 1.00 47.75 155 ALA A CA 1
ATOM 1240 C C . ALA A 1 155 ? 17.530 -23.171 -40.053 1.00 47.75 155 ALA A C 1
ATOM 1242 O O . ALA A 1 155 ? 16.814 -24.092 -40.445 1.00 47.75 155 ALA A O 1
ATOM 1243 N N . SER A 1 156 ? 18.172 -22.331 -40.863 1.00 38.66 156 SER A N 1
ATOM 1244 C CA . SER A 1 156 ? 18.428 -22.568 -42.289 1.00 38.66 156 SER A CA 1
ATOM 1245 C C . SER A 1 156 ? 19.878 -22.992 -42.438 1.00 38.66 156 SER A C 1
ATOM 1247 O O . SER A 1 156 ? 20.702 -22.393 -41.707 1.00 38.66 156 SER A O 1
#

Foldseek 3Di:
DPPDDPDDADDPPDFDDDCLLVVLVVQLVVLCVVCVPDDSQVSLVVSCVVSSYDSVVSVVSVVCV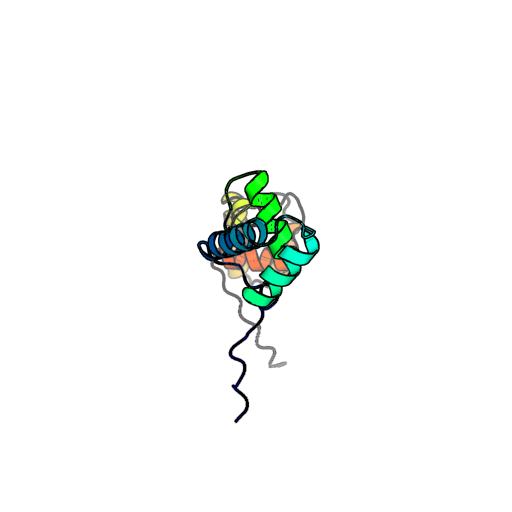VVHPDDGDPDPPPPPPDPPPVPNVADPVLLVVLVVVCVVCVVPHHDDLVNSLVVQQVPCVNPVDRDDSVSSVVSCVVSPDDDDDPPPDDDD

Secondary structure (DSSP, 8-state):
-PPP----PPPTTPPPPTTHHHHHHHHHHHHHHH-TTS-HHHHHHHHHHHH---HHHHHHHHHHHHHSS-PPPPPP--TTSSTT-HHHHS-HHHHHHHHHHHHHHHHHSPPPHHHHHHHHHH-TTT-SS---HHHHHHHHHHTT------------

Organism: NCBI:txid2747483

pLDDT: mean 81.34, std 13.14, range [38.66, 95.31]

Radius of gyration: 29.05 Å; chains: 1; bounding box: 65×42×80 Å